Protein AF-A0A0M8X1V4-F1 (afdb_monomer)

Structure (mmCIF, N/CA/C/O backbone):
data_AF-A0A0M8X1V4-F1
#
_entry.id   AF-A0A0M8X1V4-F1
#
loop_
_ato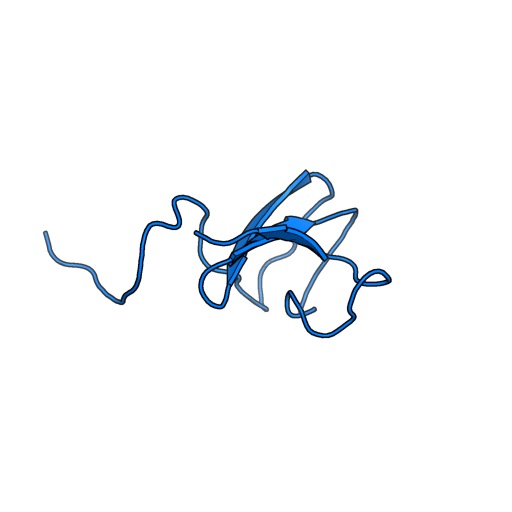m_site.group_PDB
_atom_site.id
_atom_site.type_symbol
_atom_site.label_atom_id
_atom_site.label_alt_id
_atom_site.label_comp_id
_atom_site.label_asym_id
_atom_site.label_entity_id
_atom_site.label_seq_id
_atom_site.pdbx_PDB_ins_code
_atom_site.Cartn_x
_atom_site.Cartn_y
_atom_site.Cartn_z
_atom_site.occupancy
_atom_site.B_iso_or_equiv
_atom_site.auth_seq_id
_atom_site.auth_comp_id
_atom_site.auth_asy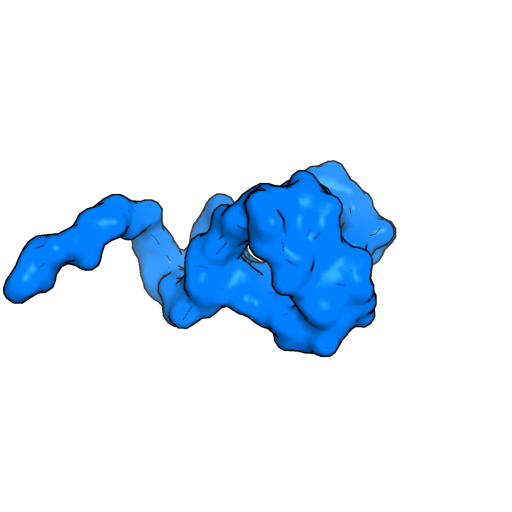m_id
_atom_site.auth_atom_id
_atom_site.pdbx_PDB_model_num
ATOM 1 N N . GLY A 1 1 ? -11.294 -8.515 -25.085 1.00 42.00 1 GLY A N 1
ATOM 2 C CA . GLY A 1 1 ? -10.352 -9.439 -24.429 1.00 42.00 1 GLY A CA 1
ATOM 3 C C . GLY A 1 1 ? -10.661 -9.426 -22.953 1.00 42.00 1 GLY A C 1
ATOM 4 O O . GLY A 1 1 ? -10.720 -8.343 -22.396 1.00 42.00 1 GLY A O 1
ATOM 5 N N . ASN A 1 2 ? -10.979 -10.588 -22.385 1.00 55.50 2 ASN A N 1
ATOM 6 C CA . ASN A 1 2 ? -11.412 -10.775 -20.998 1.00 55.50 2 ASN A CA 1
ATOM 7 C C . ASN A 1 2 ? -10.229 -10.792 -20.014 1.00 55.50 2 ASN A C 1
ATOM 9 O O . ASN A 1 2 ? -9.190 -11.366 -20.327 1.00 55.50 2 ASN A O 1
ATOM 13 N N . GLY A 1 3 ? -10.463 -10.253 -18.815 1.00 47.19 3 GLY A N 1
ATOM 14 C CA . GLY A 1 3 ? -9.669 -10.410 -17.589 1.00 47.19 3 GLY A CA 1
ATOM 15 C C . GLY A 1 3 ? -9.949 -9.212 -16.675 1.00 47.19 3 GLY A C 1
ATOM 16 O O . GLY A 1 3 ? -9.641 -8.098 -17.059 1.00 47.19 3 GLY A O 1
ATOM 17 N N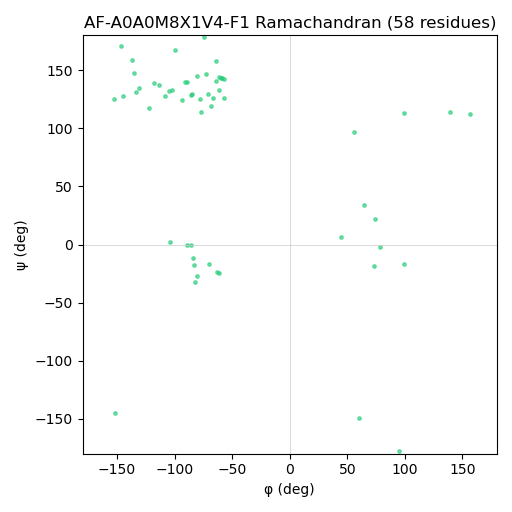 . GLY A 1 4 ? -10.595 -9.285 -15.516 1.00 48.00 4 GLY A N 1
ATOM 18 C CA . GLY A 1 4 ? -10.943 -10.395 -14.638 1.00 48.00 4 GLY A CA 1
ATOM 19 C C . GLY A 1 4 ? -10.705 -9.918 -13.198 1.00 48.00 4 GLY A C 1
ATOM 20 O O . GLY A 1 4 ? -9.559 -9.677 -12.849 1.00 48.00 4 GLY A O 1
ATOM 21 N N . GLY A 1 5 ? -11.767 -9.797 -12.389 1.00 47.88 5 GLY A N 1
ATOM 22 C CA . GLY A 1 5 ? -11.697 -9.639 -10.922 1.00 47.88 5 GLY A CA 1
ATOM 23 C C . GLY A 1 5 ? -11.846 -8.205 -10.397 1.00 47.88 5 GLY A C 1
ATOM 24 O O . GLY A 1 5 ? -10.994 -7.368 -10.653 1.00 47.88 5 GLY A O 1
ATOM 25 N N . GLY A 1 6 ? -12.947 -7.938 -9.681 1.00 51.94 6 GLY A N 1
ATOM 26 C CA . GLY A 1 6 ? -13.337 -6.624 -9.147 1.00 51.94 6 GLY A CA 1
ATOM 27 C C . GLY A 1 6 ? -12.539 -6.133 -7.927 1.00 51.94 6 GLY A C 1
ATOM 28 O O . GLY A 1 6 ? -11.668 -6.828 -7.423 1.00 51.94 6 GLY A O 1
ATOM 29 N N . GLY A 1 7 ? -12.803 -4.939 -7.404 1.00 51.41 7 GLY A N 1
ATOM 30 C CA . GLY A 1 7 ? -13.887 -4.006 -7.700 1.00 51.41 7 GLY A CA 1
ATOM 31 C C . GLY A 1 7 ? -13.436 -2.552 -7.549 1.00 51.41 7 GLY A C 1
ATOM 32 O O . GLY A 1 7 ? -12.330 -2.297 -7.096 1.00 51.41 7 GLY A O 1
ATOM 33 N N . GLU A 1 8 ? -14.321 -1.657 -7.991 1.00 59.06 8 GLU A N 1
ATOM 34 C CA . GLU A 1 8 ? -14.465 -0.262 -7.547 1.00 59.06 8 GLU A CA 1
ATOM 35 C C . GLU A 1 8 ? -13.183 0.606 -7.670 1.00 59.06 8 GLU A C 1
ATOM 37 O O . GLU A 1 8 ? -12.257 0.534 -6.881 1.00 59.06 8 GLU A O 1
ATOM 42 N N . THR A 1 9 ? -13.119 1.352 -8.784 1.00 64.75 9 THR A N 1
ATOM 43 C CA . THR A 1 9 ? -12.337 2.578 -9.100 1.00 64.75 9 THR A CA 1
ATOM 44 C C . THR A 1 9 ? -10.848 2.748 -8.736 1.00 64.75 9 THR A C 1
ATOM 46 O O . THR A 1 9 ? -10.270 3.792 -9.055 1.00 64.75 9 THR A O 1
ATOM 49 N N . CYS A 1 10 ? -10.150 1.738 -8.229 1.00 70.31 10 CYS A N 1
ATOM 50 C CA . CYS A 1 10 ? -8.707 1.814 -8.000 1.00 70.31 10 CYS A CA 1
ATOM 51 C C . CYS A 1 10 ? -7.876 1.660 -9.289 1.00 70.31 10 CYS A C 1
ATOM 53 O O . CYS A 1 10 ? -7.836 0.593 -9.898 1.00 70.31 10 CYS A O 1
ATOM 55 N N . THR A 1 11 ? -7.160 2.714 -9.701 1.00 81.38 11 THR A N 1
ATOM 56 C CA . THR A 1 11 ? -6.242 2.685 -10.863 1.00 81.38 11 THR A CA 1
ATOM 57 C C . THR A 1 11 ? -4.856 2.126 -10.534 1.00 81.38 11 THR A C 1
ATOM 59 O O . THR A 1 11 ? -4.112 1.755 -11.444 1.00 81.38 11 THR A O 1
ATOM 62 N N . ALA A 1 12 ? -4.491 2.064 -9.249 1.00 87.81 12 ALA A N 1
ATOM 63 C CA . ALA A 1 12 ? -3.235 1.479 -8.802 1.00 87.81 12 ALA A CA 1
ATOM 64 C C . ALA A 1 12 ? -3.266 -0.056 -8.930 1.00 87.81 12 ALA A C 1
ATOM 66 O O . ALA A 1 12 ? -4.317 -0.670 -8.716 1.00 87.81 12 ALA A O 1
ATOM 67 N N . PRO A 1 13 ? -2.124 -0.701 -9.234 1.00 90.44 13 PRO A N 1
ATOM 68 C CA . PRO A 1 13 ? -2.046 -2.156 -9.291 1.00 90.44 13 PRO A CA 1
ATOM 69 C C . PRO A 1 13 ? -2.412 -2.770 -7.936 1.00 90.44 13 PRO A C 1
ATOM 71 O O . PRO A 1 13 ? -2.041 -2.229 -6.895 1.00 90.44 13 PRO A O 1
ATOM 74 N N . ALA A 1 14 ? -3.103 -3.910 -7.946 1.00 90.56 14 ALA A N 1
ATOM 75 C CA . ALA A 1 14 ? -3.428 -4.624 -6.716 1.00 90.56 14 ALA A CA 1
ATOM 76 C C . ALA A 1 14 ? -2.152 -4.969 -5.924 1.00 90.56 14 ALA A C 1
ATOM 78 O O . ALA A 1 14 ? -1.114 -5.299 -6.509 1.00 90.56 14 ALA A O 1
ATOM 79 N N . TRP A 1 15 ? -2.222 -4.878 -4.595 1.00 92.75 15 TRP A N 1
ATOM 80 C CA . TRP A 1 15 ? -1.121 -5.285 -3.721 1.00 92.75 15 TRP A CA 1
ATOM 81 C C . TRP A 1 15 ? -0.812 -6.781 -3.881 1.00 92.75 15 TRP A C 1
ATOM 83 O O . TRP A 1 15 ? -1.712 -7.620 -3.844 1.00 92.75 15 TRP A O 1
ATOM 93 N N . ASP A 1 16 ? 0.473 -7.097 -4.014 1.00 92.81 16 ASP A N 1
ATOM 94 C CA . ASP A 1 16 ? 1.015 -8.442 -4.157 1.00 92.81 16 ASP A CA 1
ATOM 95 C C . ASP A 1 16 ? 2.030 -8.698 -3.026 1.00 92.81 16 ASP A C 1
ATOM 97 O O . ASP A 1 16 ? 3.060 -8.019 -2.966 1.00 92.81 16 ASP A O 1
ATOM 101 N N . PRO A 1 17 ? 1.790 -9.675 -2.132 1.00 90.81 17 PRO A N 1
ATOM 102 C CA . PRO A 1 17 ? 2.709 -9.996 -1.040 1.00 90.81 17 PRO A CA 1
ATOM 103 C C . PRO A 1 17 ? 4.080 -10.500 -1.509 1.00 90.81 17 PRO A C 1
ATOM 105 O O . PRO A 1 17 ? 5.044 -10.413 -0.750 1.00 90.81 17 PRO A O 1
ATOM 108 N N . ALA A 1 18 ? 4.183 -11.047 -2.723 1.00 92.62 18 ALA A N 1
ATOM 109 C CA . ALA A 1 18 ? 5.438 -11.546 -3.278 1.00 92.62 18 ALA A CA 1
ATOM 110 C C . ALA A 1 18 ? 6.275 -10.437 -3.932 1.00 92.62 18 ALA A C 1
ATOM 112 O O . ALA A 1 18 ? 7.447 -10.653 -4.255 1.00 92.62 18 ALA A O 1
ATOM 113 N N . ARG A 1 19 ? 5.693 -9.249 -4.135 1.00 92.62 19 ARG A N 1
ATOM 114 C CA . ARG A 1 19 ? 6.374 -8.114 -4.746 1.00 92.62 19 ARG A CA 1
ATOM 115 C C . ARG A 1 19 ? 7.077 -7.265 -3.690 1.00 92.62 19 ARG A C 1
ATOM 117 O O . ARG A 1 19 ? 6.556 -6.989 -2.613 1.00 92.62 19 ARG A O 1
ATOM 124 N N . VAL A 1 20 ? 8.271 -6.815 -4.057 1.00 93.69 20 VAL A N 1
ATOM 125 C CA . VAL A 1 20 ? 9.009 -5.780 -3.336 1.00 93.69 20 VAL A CA 1
ATOM 126 C C . VAL A 1 20 ? 8.543 -4.412 -3.829 1.00 93.69 20 VAL A C 1
ATOM 128 O O . VAL A 1 20 ? 8.553 -4.151 -5.036 1.00 93.69 20 VAL A O 1
ATOM 131 N N . TYR A 1 21 ? 8.183 -3.541 -2.896 1.00 93.81 21 TYR A N 1
ATOM 132 C CA . TYR A 1 21 ? 7.808 -2.153 -3.134 1.00 93.81 21 TYR A CA 1
ATOM 133 C C . TYR A 1 21 ? 8.844 -1.225 -2.513 1.00 93.81 21 TYR A C 1
ATOM 135 O O . TYR A 1 21 ? 9.310 -1.451 -1.399 1.00 93.81 21 TYR A O 1
ATOM 143 N N . ASN A 1 22 ? 9.215 -0.175 -3.230 1.00 94.75 22 ASN A N 1
ATOM 144 C CA . ASN A 1 22 ? 10.108 0.864 -2.738 1.00 94.75 22 ASN A CA 1
ATOM 145 C C . ASN A 1 22 ? 9.312 2.089 -2.285 1.00 94.75 22 ASN A C 1
ATOM 147 O O . ASN A 1 22 ? 8.131 2.238 -2.597 1.00 94.75 22 ASN A O 1
ATOM 151 N N . GLY A 1 23 ? 9.981 2.999 -1.574 1.00 94.19 23 GLY A N 1
ATOM 152 C CA . GLY A 1 23 ? 9.346 4.225 -1.098 1.00 94.19 23 GLY A CA 1
ATOM 153 C C . GLY A 1 23 ? 8.768 5.025 -2.265 1.00 94.19 23 GLY A C 1
ATOM 154 O O . GLY A 1 23 ? 9.480 5.330 -3.219 1.00 94.19 23 GLY A O 1
ATOM 155 N N . GLY A 1 24 ? 7.482 5.355 -2.181 1.00 93.00 24 GLY A N 1
ATOM 156 C CA . GLY A 1 24 ? 6.718 6.040 -3.220 1.00 93.00 24 GLY A CA 1
ATOM 157 C C . GLY A 1 24 ? 5.854 5.124 -4.092 1.00 93.00 24 GLY A C 1
ATOM 158 O O . GLY A 1 24 ? 4.929 5.628 -4.731 1.00 93.00 24 GLY A O 1
ATOM 159 N N . ASP A 1 25 ? 6.084 3.808 -4.095 1.00 95.00 25 ASP A N 1
ATOM 160 C CA . ASP A 1 25 ? 5.257 2.875 -4.867 1.00 95.00 25 ASP A CA 1
ATOM 161 C C . ASP A 1 25 ? 3.814 2.860 -4.350 1.00 95.00 25 ASP A C 1
ATOM 163 O O . ASP A 1 25 ? 3.577 2.907 -3.145 1.00 95.00 25 ASP A O 1
ATOM 167 N N . THR A 1 26 ? 2.842 2.781 -5.262 1.00 93.06 26 THR A N 1
ATOM 168 C CA . THR A 1 26 ? 1.409 2.799 -4.927 1.00 93.06 26 THR A CA 1
ATOM 169 C C . THR A 1 26 ? 0.725 1.501 -5.341 1.00 93.06 26 THR A C 1
ATOM 171 O O . THR A 1 26 ? 0.986 0.975 -6.426 1.00 93.06 26 THR A O 1
ATOM 174 N N . VAL A 1 27 ? -0.166 1.000 -4.489 1.00 92.94 27 VAL A N 1
ATOM 175 C CA . VAL A 1 27 ? -0.977 -0.201 -4.717 1.00 92.94 27 VAL A CA 1
ATOM 176 C C . VAL A 1 27 ? -2.417 0.014 -4.283 1.00 92.94 27 VAL A C 1
ATOM 178 O O . VAL A 1 27 ? -2.690 0.868 -3.446 1.00 92.94 27 VAL A O 1
ATOM 181 N N . SER A 1 28 ? -3.329 -0.795 -4.804 1.00 92.06 28 SER A N 1
ATOM 182 C CA . SER A 1 28 ? -4.708 -0.864 -4.335 1.00 92.06 28 SER A CA 1
ATOM 183 C C . SER A 1 28 ? -4.927 -2.098 -3.460 1.00 92.06 28 SER A C 1
ATOM 185 O O . SER A 1 28 ? -4.492 -3.208 -3.781 1.00 92.06 28 SER A O 1
ATOM 187 N N . TYR A 1 29 ? -5.568 -1.910 -2.307 1.00 89.56 29 TYR A N 1
ATOM 188 C CA . TYR A 1 29 ? -5.925 -2.999 -1.404 1.00 89.56 29 TYR A CA 1
ATOM 189 C C . TYR A 1 29 ? -7.158 -2.644 -0.575 1.00 89.56 29 TYR A C 1
ATOM 191 O O . TYR A 1 29 ? -7.170 -1.631 0.122 1.00 89.56 29 TYR A O 1
ATOM 199 N N . GLY A 1 30 ? -8.183 -3.499 -0.628 1.00 87.06 30 GLY A N 1
ATOM 200 C CA . GLY A 1 30 ? -9.398 -3.341 0.175 1.00 87.06 30 GLY A CA 1
ATOM 201 C C . GLY A 1 30 ? -10.222 -2.088 -0.148 1.00 87.06 30 GLY A C 1
ATOM 202 O O . GLY A 1 30 ? -10.786 -1.519 0.776 1.00 87.06 30 GLY A O 1
ATOM 203 N N . GLY A 1 31 ? -10.264 -1.650 -1.415 1.00 87.81 31 GLY A N 1
ATOM 204 C CA . GLY A 1 31 ? -10.971 -0.423 -1.831 1.00 87.81 31 GLY A CA 1
ATOM 205 C C . GLY A 1 31 ? -10.254 0.868 -1.427 1.00 87.81 31 GLY A C 1
ATOM 206 O O . GLY A 1 31 ? -10.872 1.906 -1.239 1.00 87.81 31 GLY A O 1
ATOM 207 N N . HIS A 1 32 ? -8.946 0.793 -1.182 1.00 89.62 32 HIS A N 1
ATOM 208 C CA . HIS A 1 32 ? -8.112 1.928 -0.807 1.00 89.62 32 HIS A CA 1
ATOM 209 C C . HIS A 1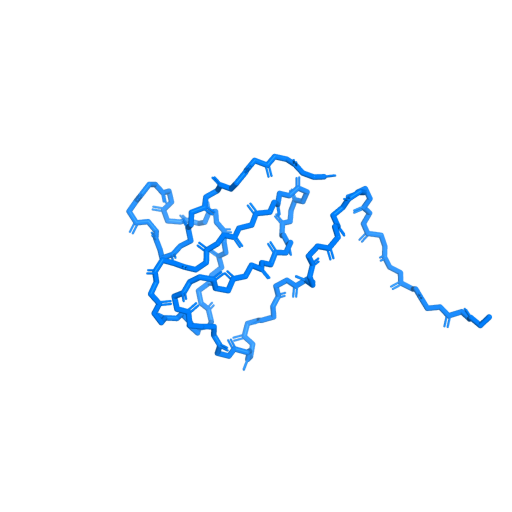 32 ? -6.808 1.900 -1.596 1.00 89.62 32 HIS A C 1
ATOM 211 O O . HIS A 1 32 ? -6.279 0.827 -1.908 1.00 89.62 32 HIS A O 1
ATOM 217 N N . ASN A 1 33 ? -6.275 3.083 -1.888 1.00 91.69 33 ASN A N 1
ATOM 218 C CA . ASN A 1 33 ? -4.933 3.232 -2.427 1.00 91.69 33 ASN A CA 1
ATOM 219 C C . ASN A 1 33 ? -3.938 3.391 -1.279 1.00 91.69 33 ASN A C 1
ATOM 221 O O . ASN A 1 33 ? -4.179 4.115 -0.319 1.00 91.69 33 ASN A O 1
ATOM 225 N N . TRP A 1 34 ? -2.786 2.752 -1.414 1.00 92.69 34 TRP A N 1
ATOM 226 C CA . TRP A 1 34 ? -1.749 2.723 -0.397 1.00 92.69 34 TRP A CA 1
ATOM 227 C C . TRP A 1 34 ? -0.407 3.058 -1.014 1.00 92.69 34 TRP A C 1
ATOM 229 O O . TRP A 1 34 ?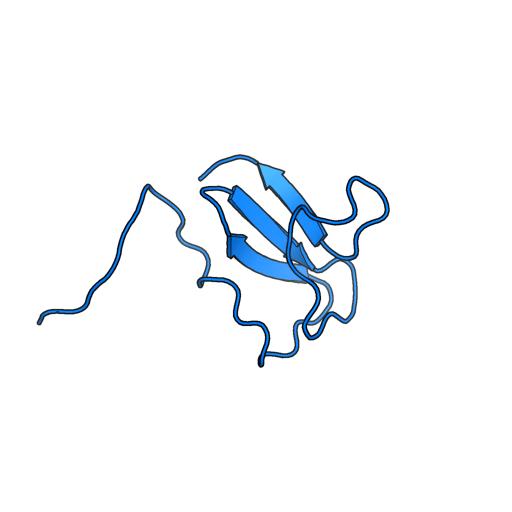 -0.054 2.503 -2.0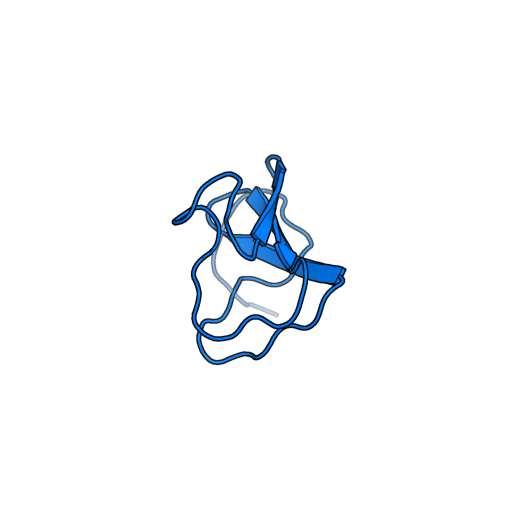53 1.00 92.69 34 TRP A O 1
ATOM 239 N N . ARG A 1 35 ? 0.365 3.921 -0.354 1.00 93.00 35 ARG A N 1
ATOM 240 C CA . ARG A 1 35 ? 1.724 4.277 -0.764 1.00 93.00 35 ARG A CA 1
ATOM 241 C C . ARG A 1 35 ? 2.752 3.677 0.181 1.00 93.00 35 ARG A C 1
ATOM 243 O O . ARG A 1 35 ? 2.672 3.865 1.391 1.00 93.00 35 ARG A O 1
ATOM 250 N N . ALA A 1 36 ? 3.736 2.975 -0.360 1.00 94.69 36 ALA A N 1
ATOM 251 C CA . ALA A 1 36 ? 4.872 2.493 0.406 1.00 94.69 36 ALA A CA 1
ATOM 252 C C . ALA A 1 36 ? 5.698 3.694 0.887 1.00 94.69 36 ALA A C 1
ATOM 254 O O . ALA A 1 36 ? 6.102 4.547 0.098 1.00 94.69 36 ALA A O 1
ATOM 255 N N . LYS A 1 37 ? 5.952 3.787 2.191 1.00 91.19 37 LYS A N 1
ATOM 256 C CA . LYS A 1 37 ? 6.713 4.899 2.788 1.00 91.19 37 LYS A CA 1
ATOM 257 C C . LYS A 1 37 ? 8.223 4.705 2.634 1.00 91.19 37 LYS A C 1
ATOM 259 O O . LYS A 1 37 ? 8.975 5.672 2.592 1.00 91.19 37 LYS A O 1
ATOM 264 N N . TRP A 1 38 ? 8.660 3.454 2.540 1.00 90.62 38 TRP A N 1
ATOM 265 C CA . TRP A 1 38 ? 10.043 3.034 2.319 1.00 90.62 38 TRP A CA 1
ATOM 266 C C . TRP A 1 38 ? 10.032 1.682 1.594 1.00 90.62 38 TRP A C 1
ATOM 268 O O . TRP A 1 38 ? 9.179 1.443 0.748 1.00 90.62 38 TRP A O 1
ATOM 278 N N . TRP A 1 39 ? 10.980 0.802 1.890 1.00 92.81 39 TRP A N 1
ATOM 279 C CA . TRP A 1 39 ? 11.024 -0.550 1.351 1.00 92.81 39 TRP A CA 1
ATOM 280 C C . TRP A 1 39 ? 10.035 -1.487 2.060 1.00 92.81 39 TRP A C 1
ATOM 282 O O . TRP A 1 39 ? 10.075 -1.627 3.282 1.00 92.81 39 TRP A O 1
ATOM 292 N N . VAL A 1 40 ? 9.168 -2.144 1.295 1.00 91.06 40 VAL A N 1
ATOM 293 C CA . VAL A 1 40 ? 8.106 -3.017 1.799 1.00 91.06 40 VAL A CA 1
ATOM 294 C C . VAL A 1 40 ? 8.078 -4.318 1.022 1.00 91.06 40 VAL A C 1
ATOM 296 O O . VAL A 1 40 ? 8.043 -4.303 -0.204 1.00 91.06 40 VAL A O 1
ATOM 299 N N . THR A 1 41 ? 8.033 -5.444 1.729 1.00 91.44 41 THR A N 1
ATOM 300 C CA . THR A 1 41 ? 7.848 -6.763 1.110 1.00 91.44 41 THR A CA 1
ATOM 301 C C . THR A 1 41 ? 7.009 -7.633 2.029 1.00 91.44 41 THR A C 1
ATOM 303 O O . THR A 1 41 ? 7.330 -7.764 3.205 1.00 91.44 41 THR A O 1
ATOM 306 N N . GLY A 1 42 ? 5.931 -8.223 1.514 1.00 87.06 42 GLY A N 1
ATOM 307 C CA . GLY A 1 42 ? 5.056 -9.110 2.288 1.00 87.06 42 GLY A CA 1
ATOM 308 C C . GLY A 1 42 ? 4.148 -8.427 3.322 1.00 87.06 42 GLY A C 1
ATOM 309 O O . GLY A 1 42 ? 3.139 -9.019 3.702 1.00 87.06 42 GLY A O 1
ATOM 310 N N . ASP A 1 43 ? 4.429 -7.189 3.743 1.00 89.38 43 ASP A N 1
ATOM 311 C CA . ASP A 1 43 ? 3.547 -6.443 4.648 1.00 89.38 43 ASP A CA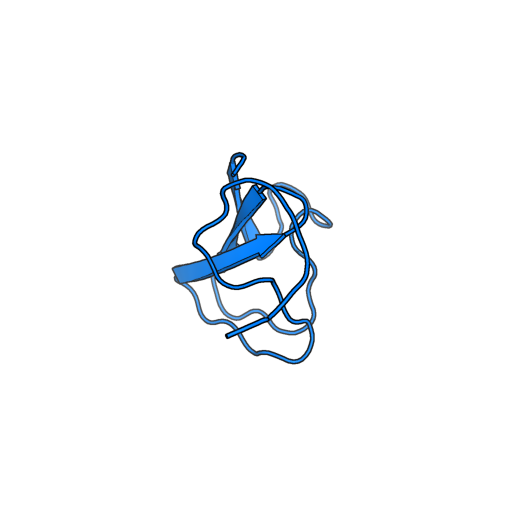 1
ATOM 312 C C . ASP A 1 43 ? 2.262 -5.998 3.951 1.00 89.38 43 ASP A C 1
ATOM 314 O O . ASP A 1 43 ? 2.279 -5.359 2.893 1.00 89.38 43 ASP A O 1
ATOM 318 N N . LYS A 1 44 ? 1.133 -6.294 4.594 1.00 89.62 44 LYS A N 1
ATOM 319 C CA . LYS A 1 44 ? -0.206 -6.017 4.081 1.00 89.62 44 LYS A CA 1
ATOM 320 C C . LYS A 1 44 ? -0.655 -4.584 4.414 1.00 89.62 44 LYS A C 1
ATOM 322 O O . LYS A 1 44 ? -0.627 -4.209 5.594 1.00 89.62 44 LYS A O 1
ATOM 327 N N . PRO A 1 45 ? -1.144 -3.803 3.432 1.00 89.00 45 PRO A N 1
ATOM 328 C CA . PRO A 1 45 ? -1.667 -2.467 3.685 1.00 89.00 45 PRO A CA 1
ATOM 329 C C . PRO A 1 45 ? -2.838 -2.469 4.679 1.00 89.00 45 PRO A C 1
ATOM 331 O O . PRO A 1 45 ? -3.643 -3.402 4.715 1.00 89.00 45 PRO A O 1
ATOM 334 N N . GLY A 1 46 ? -2.898 -1.445 5.534 1.00 84.31 46 GLY A N 1
ATOM 335 C CA . GLY A 1 46 ? -3.960 -1.260 6.533 1.00 84.31 46 GLY A CA 1
ATOM 336 C C . GLY A 1 46 ? -3.868 -2.103 7.809 1.00 84.31 46 GLY A C 1
ATOM 337 O O . GLY A 1 46 ? -4.685 -1.922 8.706 1.00 84.31 46 GLY A O 1
ATOM 338 N N . THR A 1 47 ? -2.877 -2.988 7.950 1.00 81.75 47 THR A N 1
ATOM 339 C CA . THR A 1 47 ? -2.757 -3.858 9.142 1.00 81.75 47 THR A CA 1
ATOM 340 C C . THR A 1 47 ? -2.083 -3.191 10.342 1.00 81.75 47 THR A C 1
ATOM 342 O O . THR A 1 47 ? -2.423 -3.471 11.487 1.00 81.75 47 THR A O 1
ATOM 345 N N . THR A 1 48 ? -1.144 -2.286 10.090 1.00 77.88 48 THR A N 1
ATOM 346 C CA . THR A 1 48 ? -0.251 -1.689 11.101 1.00 77.88 48 THR A CA 1
ATOM 347 C C . THR A 1 48 ? -0.631 -0.254 11.502 1.00 77.88 48 THR A C 1
ATOM 349 O O . THR A 1 48 ? 0.067 0.376 12.298 1.00 77.88 48 THR A O 1
ATOM 352 N N . GLY A 1 49 ? -1.726 0.288 10.956 1.00 72.62 49 GLY A N 1
ATOM 353 C CA .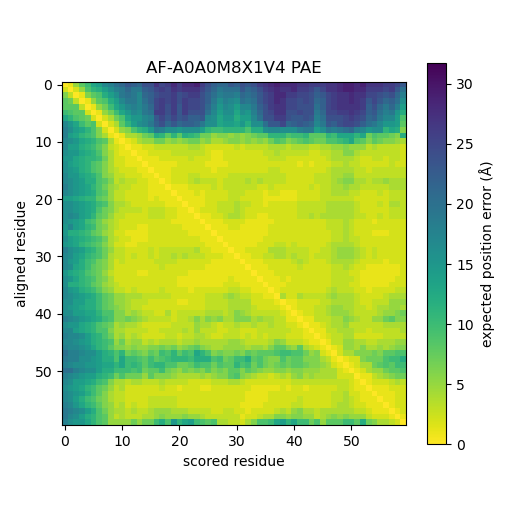 GLY A 1 49 ? -2.184 1.659 11.218 1.00 72.62 49 GLY A CA 1
ATOM 354 C C . GLY A 1 49 ? -1.163 2.734 10.812 1.00 72.62 49 GLY A C 1
ATOM 355 O O . GLY A 1 49 ? -0.377 2.537 9.889 1.00 72.62 49 GLY A O 1
ATOM 356 N N . GLN A 1 50 ? -1.144 3.870 11.522 1.00 71.75 50 GLN A N 1
ATOM 357 C CA . GLN A 1 50 ? -0.292 5.035 11.204 1.00 71.75 50 GLN A CA 1
ATOM 358 C C . GLN A 1 50 ? 1.226 4.760 11.254 1.00 71.75 50 GLN A C 1
ATOM 360 O O . GLN A 1 50 ? 2.016 5.450 10.602 1.00 71.75 50 GLN A O 1
ATOM 365 N N . TRP A 1 51 ? 1.636 3.748 12.025 1.00 80.00 51 TRP A N 1
ATOM 366 C CA . TRP A 1 51 ? 3.028 3.295 12.141 1.00 80.00 51 TRP A CA 1
ATOM 367 C C . TRP A 1 51 ? 3.411 2.291 11.056 1.00 80.00 51 TRP A C 1
ATOM 369 O O . TRP A 1 51 ? 4.549 1.834 11.002 1.00 80.00 51 TRP A O 1
ATOM 379 N N . GLY A 1 52 ? 2.456 1.961 10.190 1.00 84.69 52 GLY A N 1
ATOM 380 C CA . GLY A 1 52 ? 2.665 1.075 9.075 1.00 84.69 52 GLY A CA 1
ATOM 381 C C . GLY A 1 52 ? 3.641 1.593 8.047 1.00 84.69 52 GLY A C 1
ATOM 382 O O . GLY A 1 52 ? 3.869 2.796 7.898 1.00 84.69 52 GLY A O 1
ATOM 383 N N . VAL A 1 53 ? 4.168 0.625 7.308 1.00 91.88 53 VAL A N 1
ATOM 384 C CA . VAL A 1 53 ? 5.003 0.828 6.126 1.00 91.88 53 VAL A CA 1
ATOM 385 C C . VAL A 1 53 ? 4.203 1.390 4.940 1.00 91.88 53 VAL A C 1
ATOM 387 O O . VAL A 1 53 ? 4.784 1.929 4.001 1.00 91.88 53 VAL A O 1
ATOM 390 N N . TRP A 1 54 ? 2.872 1.290 5.008 1.00 93.25 54 TRP A N 1
ATOM 391 C CA . TRP A 1 54 ? 1.922 1.813 4.036 1.00 93.25 54 TRP A CA 1
ATOM 392 C C . TRP A 1 54 ? 1.233 3.066 4.572 1.00 93.25 54 TRP A C 1
ATOM 394 O O . TRP A 1 54 ? 0.740 3.093 5.699 1.00 93.25 54 TRP A O 1
ATOM 404 N N . GLU A 1 55 ? 1.185 4.094 3.744 1.00 92.38 55 GLU A N 1
ATOM 405 C CA . GLU A 1 55 ? 0.377 5.290 3.922 1.00 92.38 55 GLU A CA 1
ATOM 406 C C . GLU A 1 55 ? -0.952 5.100 3.192 1.00 92.38 55 GLU A C 1
ATOM 408 O O . GLU A 1 55 ? -0.956 4.812 1.996 1.00 92.38 55 GLU A O 1
ATOM 413 N N . ASP A 1 56 ? -2.065 5.241 3.910 1.00 91.44 56 ASP A N 1
ATOM 414 C CA . ASP A 1 56 ? -3.399 5.270 3.308 1.00 91.44 56 ASP A CA 1
ATOM 415 C C . ASP A 1 56 ? -3.550 6.564 2.501 1.00 91.44 56 ASP A C 1
ATOM 417 O O . ASP A 1 56 ? -3.443 7.662 3.048 1.00 91.44 56 ASP A O 1
ATOM 421 N N . LEU A 1 57 ? -3.780 6.432 1.197 1.00 90.56 57 LEU A N 1
ATOM 422 C CA . LEU A 1 57 ? -4.137 7.545 0.316 1.00 90.56 57 LEU A CA 1
ATOM 423 C C . LEU A 1 57 ? -5.659 7.747 0.251 1.00 90.56 57 LEU A C 1
ATOM 425 O O . 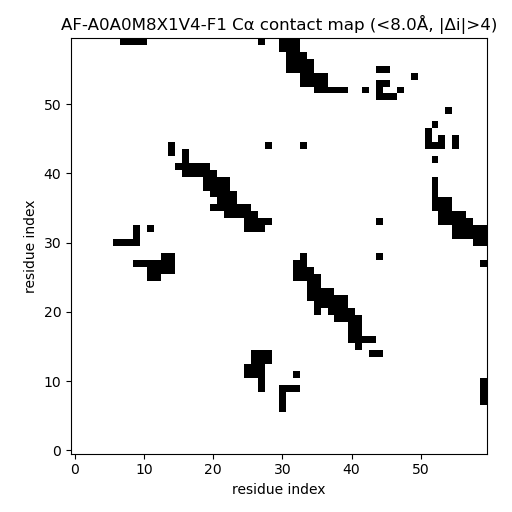LEU A 1 57 ? -6.128 8.655 -0.436 1.00 90.56 57 LEU A O 1
ATOM 429 N N . GLY A 1 58 ? -6.416 6.919 0.972 1.00 88.12 58 GLY A N 1
ATOM 430 C CA . GLY A 1 58 ? -7.864 6.942 1.026 1.00 88.12 58 GLY A CA 1
ATOM 431 C C . GLY A 1 58 ? -8.510 5.977 0.042 1.00 88.12 58 GLY A C 1
ATOM 432 O O . GLY A 1 58 ? -7.846 5.219 -0.675 1.00 88.12 58 GLY A O 1
ATOM 433 N N . ALA A 1 59 ? -9.841 6.018 0.045 1.00 87.31 59 ALA A N 1
ATOM 434 C CA . ALA A 1 59 ? -10.658 5.141 -0.768 1.00 87.31 59 ALA A CA 1
ATOM 435 C C . ALA A 1 59 ? -10.401 5.348 -2.263 1.00 87.31 59 ALA A C 1
ATOM 437 O O . ALA A 1 59 ? -10.193 6.466 -2.748 1.00 87.31 59 ALA A O 1
ATOM 438 N N . CYS A 1 60 ? -10.468 4.235 -2.971 1.00 78.81 60 CYS A N 1
ATOM 439 C CA . CYS A 1 60 ? -10.657 4.159 -4.398 1.00 78.81 60 CYS A CA 1
ATOM 440 C C . CYS A 1 60 ? -11.768 3.144 -4.668 1.00 78.81 60 CYS A C 1
ATOM 442 O O . CYS A 1 60 ? -12.378 3.324 -5.732 1.00 78.81 60 CYS A O 1
#

Mean predicted aligned error: 6.7 Å

Sequence (60 aa):
GNGGGGGETCTAPAWDPARVYNGGDTVSYGGHNWRAKWWVTGDKPGTTGQWGVWEDLGAC

Solvent-accessible surface area (backbone atoms only — not comparable to full-atom values): 3706 Å² total; per-residue (Å²): 137,90,86,84,84,87,74,61,80,52,88,44,54,70,68,53,58,90,44,79,39,46,55,70,41,63,23,21,58,94,53,22,33,33,29,27,71,37,82,46,64,56,74,64,77,82,74,57,50,95,82,33,64,38,42,81,74,44,79,50

Radius of gyration: 11.48 Å; Cα contacts (8 Å, |Δi|>4): 116; chains: 1; bounding box: 26×19×37 Å

Secondary structure (DSSP, 8-state):
-------SS--SPBP-TTSEE-TT-EEE-SSEEEEESS-EESPPTTSSGGGSSEEEEEE-

Foldseek 3Di:
DDDDDDDDDDPADADDLADWDAAQHWHDDPQWIWGQNGIDHNDDPPPPPPPDRIDTPGGD

pLDDT: mean 83.29, std 14.47, range [42.0, 95.0]

Nearest PDB structures (foldseek):
  1wvv-assembly2_B  TM=9.752E-01  e=2.487E-05  Streptomyces griseus
  1wvu-assembly2_B  TM=9.709E-01  e=7.171E-05  Streptomyces griseus
  4hmc-assembly1_A  TM=9.250E-01  e=3.622E-04  Moritella marina
  4mb5-assembly1_A  TM=9.264E-01  e=5.962E-04  Moritella marina
  8fqc-assembly1_Q1  TM=7.027E-01  e=5.286E-02  Agrobacterium phage Milano